Protein AF-A0A5N6FA90-F1 (afdb_monomer_lite)

Organism: NCBI:txid986946

Radius of gyration: 41.24 Å; chains: 1; bounding box: 54×40×121 Å

pLDDT: mean 77.23, std 16.72, range [43.09, 97.81]

Structure (mmCIF, N/CA/C/O backbone):
data_AF-A0A5N6FA90-F1
#
_entry.id   AF-A0A5N6FA90-F1
#
loop_
_atom_site.group_PDB
_atom_site.id
_atom_site.type_symbol
_atom_site.label_atom_id
_atom_site.label_alt_id
_atom_site.label_comp_id
_atom_site.label_asym_id
_atom_site.label_entity_id
_atom_site.label_seq_id
_atom_site.pdbx_PDB_ins_code
_atom_site.Cartn_x
_atom_site.Cartn_y
_atom_site.Cartn_z
_atom_site.occupancy
_atom_site.B_iso_or_equiv
_atom_site.auth_seq_id
_atom_site.auth_comp_id
_atom_site.auth_asym_id
_atom_site.auth_atom_id
_atom_site.pdbx_PDB_model_num
ATOM 1 N N . MET A 1 1 ? 35.395 -18.256 101.281 1.00 55.53 1 MET A N 1
ATOM 2 C CA . MET A 1 1 ? 34.881 -16.884 101.129 1.00 55.53 1 MET A CA 1
ATOM 3 C C . MET A 1 1 ? 33.437 -16.883 101.595 1.00 55.53 1 MET A C 1
ATOM 5 O O . MET A 1 1 ? 32.633 -17.623 101.034 1.00 55.53 1 MET A O 1
ATOM 9 N N . ASN A 1 2 ? 33.160 -16.186 102.694 1.00 65.75 2 ASN A N 1
ATOM 10 C CA . ASN A 1 2 ? 31.862 -16.186 103.374 1.00 65.75 2 ASN A CA 1
ATOM 11 C C . ASN A 1 2 ? 30.878 -15.247 102.645 1.00 65.75 2 ASN A C 1
ATOM 13 O O . ASN A 1 2 ? 31.300 -14.321 101.956 1.00 65.75 2 ASN A O 1
ATOM 17 N N . MET A 1 3 ? 29.568 -15.477 102.762 1.00 60.44 3 MET A N 1
ATOM 18 C CA . MET A 1 3 ? 28.534 -14.761 101.997 1.00 60.44 3 MET A CA 1
ATOM 19 C C . MET A 1 3 ? 28.565 -13.239 102.222 1.00 60.44 3 MET A C 1
ATOM 21 O O . MET A 1 3 ? 28.332 -12.479 101.285 1.00 60.44 3 MET A O 1
ATOM 25 N N . ASN A 1 4 ? 28.972 -12.802 103.416 1.00 69.38 4 ASN A N 1
ATOM 26 C CA . ASN A 1 4 ? 29.142 -11.383 103.739 1.00 69.38 4 ASN A CA 1
ATOM 27 C C . ASN A 1 4 ? 30.308 -10.733 102.975 1.00 69.38 4 ASN A C 1
ATOM 29 O O . ASN A 1 4 ? 30.187 -9.603 102.526 1.00 69.38 4 ASN A O 1
ATOM 33 N N . GLU A 1 5 ? 31.394 -11.465 102.705 1.00 71.50 5 GLU A N 1
ATOM 34 C CA . GLU A 1 5 ? 32.525 -10.940 101.919 1.00 71.50 5 GLU A CA 1
ATOM 35 C C . GLU A 1 5 ? 32.152 -10.748 100.440 1.00 71.50 5 GLU A C 1
ATOM 37 O O . GLU A 1 5 ? 32.709 -9.890 99.755 1.00 71.50 5 GLU A O 1
ATOM 42 N N . ARG A 1 6 ? 31.204 -11.551 99.933 1.00 67.81 6 ARG A N 1
ATOM 43 C CA . ARG A 1 6 ? 30.671 -11.414 98.570 1.00 67.81 6 ARG A CA 1
ATOM 44 C C . ARG A 1 6 ? 29.725 -10.221 98.450 1.00 67.81 6 ARG A C 1
ATOM 46 O O . ARG A 1 6 ? 29.764 -9.545 97.427 1.00 67.81 6 ARG A O 1
ATOM 53 N N . LEU A 1 7 ? 28.920 -9.955 99.478 1.00 73.00 7 LEU A N 1
ATOM 54 C CA . LEU A 1 7 ? 28.046 -8.780 99.527 1.00 73.00 7 LEU A CA 1
ATOM 55 C C . LEU A 1 7 ? 28.865 -7.484 99.603 1.00 73.00 7 LEU A C 1
ATOM 57 O O . LEU A 1 7 ? 28.651 -6.602 98.776 1.00 73.00 7 LEU A O 1
ATOM 61 N N . ASP A 1 8 ? 29.896 -7.433 100.450 1.00 78.50 8 ASP A N 1
ATOM 62 C CA . ASP A 1 8 ? 30.798 -6.274 100.538 1.00 78.50 8 ASP A CA 1
ATOM 63 C C . ASP A 1 8 ? 31.566 -6.010 99.233 1.00 78.50 8 ASP A C 1
ATOM 65 O O . ASP A 1 8 ? 31.894 -4.866 98.904 1.00 78.50 8 ASP A O 1
ATOM 69 N N . ALA A 1 9 ? 31.900 -7.067 98.484 1.00 74.88 9 ALA A N 1
ATOM 70 C CA . ALA A 1 9 ? 32.564 -6.939 97.190 1.00 74.88 9 ALA A CA 1
ATOM 71 C C . ALA A 1 9 ? 31.621 -6.377 96.115 1.00 74.88 9 ALA A C 1
ATOM 73 O O . ALA A 1 9 ? 32.051 -5.572 95.290 1.00 74.88 9 ALA A O 1
ATOM 74 N N . ILE A 1 10 ? 30.345 -6.772 96.139 1.00 74.25 10 ILE A N 1
ATOM 75 C CA . ILE A 1 10 ? 29.319 -6.279 95.212 1.00 74.25 10 ILE A CA 1
ATOM 76 C C . ILE A 1 10 ? 28.968 -4.820 95.524 1.00 74.25 10 ILE A C 1
ATOM 78 O O . ILE A 1 10 ? 28.881 -4.010 94.603 1.00 74.25 10 ILE A O 1
ATOM 82 N N . GLU A 1 11 ? 28.851 -4.456 96.801 1.00 77.69 11 GLU A N 1
ATOM 83 C CA . GLU A 1 11 ? 28.551 -3.083 97.217 1.00 77.69 11 GLU A CA 1
ATOM 84 C C . GLU A 1 11 ? 29.683 -2.113 96.843 1.00 77.69 11 GLU A C 1
ATOM 86 O O . GLU A 1 11 ? 29.433 -1.054 96.263 1.00 77.69 11 GLU A O 1
ATOM 91 N N . ARG A 1 12 ? 30.947 -2.522 97.025 1.00 76.19 12 ARG A N 1
ATOM 92 C CA . ARG A 1 12 ? 32.108 -1.756 96.536 1.00 76.19 12 ARG A CA 1
ATOM 93 C C . ARG A 1 12 ? 32.144 -1.630 95.013 1.00 76.19 12 ARG A C 1
ATOM 95 O O . ARG A 1 12 ? 32.612 -0.616 94.497 1.00 76.19 12 ARG A O 1
ATOM 102 N N . HIS A 1 13 ? 31.662 -2.634 94.280 1.00 72.31 13 HIS A N 1
ATOM 103 C CA . HIS A 1 13 ? 31.607 -2.576 92.819 1.00 72.31 13 HIS A CA 1
ATOM 104 C C . HIS A 1 13 ? 30.512 -1.625 92.319 1.00 72.31 13 HIS A C 1
ATOM 106 O O . HIS A 1 13 ? 30.742 -0.880 91.368 1.00 72.31 13 HIS A O 1
ATOM 112 N N . LEU A 1 14 ? 29.363 -1.589 92.998 1.00 69.25 14 LEU A N 1
ATOM 113 C CA . LEU A 1 14 ? 28.274 -0.650 92.719 1.00 69.25 14 LEU A CA 1
ATOM 114 C C . LEU A 1 14 ? 28.672 0.799 93.030 1.00 69.25 14 LEU A C 1
ATOM 116 O O . LEU A 1 14 ? 28.489 1.669 92.182 1.00 69.25 14 LEU A O 1
ATOM 120 N N . GLN A 1 15 ? 29.329 1.052 94.167 1.00 70.00 15 GLN A N 1
ATOM 121 C CA . GLN A 1 15 ? 29.836 2.390 94.508 1.00 70.00 15 GLN A CA 1
ATOM 122 C C . GLN A 1 15 ? 30.927 2.888 93.541 1.00 70.00 15 GLN A C 1
ATOM 124 O O . GLN A 1 15 ? 31.071 4.090 93.338 1.00 70.00 15 GLN A O 1
ATOM 129 N N . ALA A 1 16 ? 31.679 1.985 92.901 1.00 66.56 16 ALA A N 1
ATOM 130 C CA . ALA A 1 16 ? 32.662 2.341 91.873 1.00 66.56 16 ALA A CA 1
ATOM 131 C C . ALA A 1 16 ? 32.042 2.611 90.484 1.00 66.56 16 ALA A C 1
ATOM 133 O O . ALA A 1 16 ? 32.691 3.224 89.630 1.00 66.56 16 ALA A O 1
ATOM 134 N N . LEU A 1 17 ? 30.815 2.139 90.239 1.00 63.06 17 LEU A N 1
ATOM 135 C CA . LEU A 1 17 ? 30.079 2.342 88.987 1.00 63.06 17 LEU A CA 1
ATOM 136 C C . LEU A 1 17 ? 29.267 3.646 88.992 1.00 63.06 17 LEU A C 1
ATOM 138 O O . LEU A 1 17 ? 29.120 4.262 87.937 1.00 63.06 17 LEU A O 1
ATOM 142 N N . ASP A 1 18 ? 28.819 4.105 90.161 1.00 56.19 18 ASP A N 1
ATOM 143 C CA . ASP A 1 18 ? 27.952 5.285 90.295 1.00 56.19 18 ASP A CA 1
ATOM 144 C C . ASP A 1 18 ? 28.580 6.601 89.769 1.00 56.19 18 ASP A C 1
ATOM 146 O O . ASP A 1 18 ? 27.943 7.303 88.980 1.00 56.19 18 ASP A O 1
ATOM 150 N N . PRO A 1 19 ? 29.864 6.921 90.051 1.00 56.16 19 PRO A N 1
ATOM 151 C CA . PRO A 1 19 ? 30.509 8.115 89.495 1.00 56.16 19 PRO A CA 1
ATOM 152 C C . PRO A 1 19 ? 30.781 8.019 87.984 1.00 56.16 19 PRO A C 1
ATOM 154 O O . PRO A 1 19 ? 30.940 9.040 87.316 1.00 56.16 19 PRO A O 1
ATOM 157 N N . LYS A 1 20 ? 30.853 6.800 87.425 1.00 56.31 20 LYS A N 1
ATOM 158 C CA . LYS A 1 20 ? 31.109 6.569 85.990 1.00 56.31 20 LYS A CA 1
ATOM 159 C C . LYS A 1 20 ? 29.851 6.717 85.139 1.00 56.31 20 LYS A C 1
ATOM 161 O O . LYS A 1 20 ? 29.962 7.086 83.974 1.00 56.31 20 LYS A O 1
ATOM 166 N N . LEU A 1 21 ? 28.679 6.456 85.715 1.00 52.44 21 LEU A N 1
ATOM 167 C CA . LEU A 1 21 ? 27.394 6.630 85.040 1.00 52.44 21 LEU A CA 1
ATOM 168 C C . LEU A 1 21 ? 27.006 8.108 84.918 1.00 52.44 21 LEU A C 1
ATOM 170 O O . LEU A 1 21 ? 26.532 8.513 83.862 1.00 52.44 21 LEU A O 1
ATOM 174 N N . TRP A 1 22 ? 27.309 8.934 85.925 1.00 48.34 22 TRP A N 1
ATOM 175 C CA . TRP A 1 22 ? 27.046 10.380 85.868 1.00 48.34 22 TRP A CA 1
ATOM 176 C C . TRP A 1 22 ? 28.076 11.190 85.065 1.00 48.34 22 TRP A C 1
ATOM 178 O O . TRP A 1 22 ? 27.759 12.277 84.594 1.00 48.34 22 TRP A O 1
ATOM 188 N N . GLY A 1 23 ? 29.285 10.665 84.838 1.00 47.75 23 GLY A N 1
ATOM 189 C CA . GLY A 1 23 ? 30.276 11.292 83.950 1.00 47.75 23 GLY A CA 1
ATOM 190 C C . GLY A 1 23 ? 30.048 11.040 82.452 1.00 47.75 23 GLY A C 1
ATOM 191 O O . GLY A 1 23 ? 30.705 11.668 81.624 1.00 47.75 23 GLY A O 1
ATOM 192 N N . ALA A 1 24 ? 29.147 10.120 82.089 1.00 50.41 24 ALA A N 1
ATOM 193 C CA . ALA A 1 24 ? 28.930 9.690 80.704 1.00 50.41 24 ALA A CA 1
ATOM 194 C C . ALA A 1 24 ? 27.722 10.352 80.018 1.00 50.41 24 ALA A C 1
ATOM 196 O O . ALA A 1 24 ? 27.581 10.234 78.802 1.00 50.41 24 ALA A O 1
ATOM 197 N N . THR A 1 25 ? 26.862 11.053 80.759 1.00 50.25 25 THR A N 1
ATOM 198 C CA . THR A 1 25 ? 25.647 11.674 80.204 1.00 50.25 25 THR A CA 1
ATOM 199 C C . THR A 1 25 ? 25.794 13.136 79.789 1.00 50.25 25 THR A C 1
ATOM 201 O O . THR A 1 25 ? 24.907 13.634 79.109 1.00 50.25 25 THR A O 1
ATOM 204 N N . ASP A 1 26 ? 26.928 13.788 80.064 1.00 50.66 26 ASP A N 1
ATOM 205 C CA . ASP A 1 26 ? 27.176 15.179 79.655 1.00 50.66 26 ASP A CA 1
ATOM 206 C C . ASP A 1 26 ? 28.474 15.321 78.844 1.00 50.66 26 ASP A C 1
ATOM 208 O O . ASP A 1 26 ? 29.455 15.917 79.287 1.00 50.66 26 ASP A O 1
ATOM 212 N N . THR A 1 27 ? 28.499 14.797 77.612 1.00 50.31 27 THR A N 1
ATOM 213 C CA . THR A 1 27 ? 29.497 15.232 76.614 1.00 50.31 27 THR A CA 1
ATOM 214 C C . THR A 1 27 ? 28.823 16.102 75.543 1.00 50.31 27 THR A C 1
ATOM 216 O O . THR A 1 27 ? 28.164 15.571 74.652 1.00 50.31 27 THR A O 1
ATOM 219 N N . PRO A 1 28 ? 29.016 17.438 75.545 1.00 51.75 28 PRO A N 1
ATOM 220 C CA . PRO A 1 28 ? 28.440 18.360 74.552 1.00 51.75 28 PRO A CA 1
ATOM 221 C C . PRO A 1 28 ? 28.994 18.192 73.121 1.00 51.75 28 PRO A C 1
ATOM 223 O O . PRO A 1 28 ? 28.636 18.947 72.218 1.00 51.75 28 PRO A O 1
ATOM 226 N N . ALA A 1 29 ? 29.896 17.232 72.900 1.00 51.47 29 ALA A N 1
ATOM 227 C CA . ALA A 1 29 ? 30.679 17.087 71.674 1.00 51.47 29 ALA A CA 1
ATOM 228 C C . ALA A 1 29 ? 29.894 16.503 70.481 1.00 51.47 29 ALA A C 1
ATOM 230 O O . ALA A 1 29 ? 30.261 16.751 69.334 1.00 51.47 29 ALA A O 1
ATOM 231 N N . THR A 1 30 ? 28.797 15.777 70.713 1.00 56.28 30 THR A N 1
ATOM 232 C CA . THR A 1 30 ? 27.995 15.145 69.645 1.00 56.28 30 THR A CA 1
ATOM 233 C C . THR A 1 30 ? 26.990 16.099 68.994 1.00 56.28 30 THR A C 1
ATOM 235 O O . THR A 1 30 ? 26.704 15.969 67.806 1.00 56.28 30 THR A O 1
ATOM 238 N N . SER A 1 31 ? 26.501 17.115 69.713 1.00 58.72 31 SER A N 1
ATOM 239 C CA . SER A 1 31 ? 25.480 18.046 69.201 1.00 58.72 31 SER A CA 1
ATOM 240 C C . SER A 1 31 ? 25.993 18.931 68.053 1.00 58.72 31 SER A C 1
ATOM 242 O O . SER A 1 31 ? 25.285 19.157 67.073 1.00 58.72 31 SER A O 1
ATOM 244 N N . GLY A 1 32 ? 27.244 19.400 68.130 1.00 65.00 32 GLY A N 1
ATOM 245 C CA . GLY A 1 32 ? 27.843 20.238 67.082 1.00 65.00 32 GLY A CA 1
ATOM 246 C C . GLY A 1 32 ? 28.126 19.478 65.783 1.00 65.00 32 GLY A C 1
ATOM 247 O O . GLY A 1 32 ? 27.924 20.017 64.698 1.00 65.00 32 GLY A O 1
ATOM 248 N N . GLN A 1 33 ? 28.537 18.212 65.889 1.00 66.88 33 GLN A N 1
ATOM 249 C CA . GLN A 1 33 ? 28.801 17.356 64.729 1.00 66.88 33 GLN A CA 1
ATOM 250 C C . GLN A 1 33 ? 27.512 16.965 64.001 1.00 66.88 33 GLN A C 1
ATOM 252 O O . GLN A 1 33 ? 27.493 16.940 62.774 1.00 66.88 33 GLN A O 1
ATOM 257 N N . VAL A 1 34 ? 26.429 16.717 64.745 1.00 68.19 34 VAL A N 1
ATOM 258 C CA . VAL A 1 34 ? 25.106 16.453 64.162 1.00 68.19 34 VAL A CA 1
ATOM 259 C C . VAL A 1 34 ? 24.591 17.685 63.418 1.00 68.19 34 VAL A C 1
ATOM 261 O O . VAL A 1 34 ? 24.199 17.563 62.263 1.00 68.19 34 VAL A O 1
ATOM 264 N N . LYS A 1 35 ? 24.705 18.882 64.006 1.00 72.81 35 LYS A N 1
ATOM 265 C CA . LYS A 1 35 ? 24.296 20.134 63.345 1.00 72.81 35 LYS A CA 1
ATOM 266 C C . LYS A 1 35 ? 25.102 20.448 62.083 1.00 72.81 35 LYS A C 1
ATOM 268 O O . LYS A 1 35 ? 24.544 20.936 61.103 1.00 72.81 35 LYS A O 1
ATOM 273 N N . ASP A 1 36 ? 26.410 20.183 62.079 1.00 81.06 36 ASP A N 1
ATOM 274 C CA . ASP A 1 36 ? 27.217 20.367 60.866 1.00 81.06 36 ASP A CA 1
ATOM 275 C C . ASP A 1 36 ? 26.856 19.343 59.780 1.00 81.06 36 ASP A C 1
ATOM 277 O O . ASP A 1 36 ? 26.827 19.674 58.594 1.00 81.06 36 ASP A O 1
ATOM 281 N N . LEU A 1 37 ? 26.515 18.114 60.176 1.00 79.25 37 LEU A N 1
ATOM 282 C CA . LEU A 1 37 ? 26.060 17.087 59.247 1.00 79.25 37 LEU A CA 1
ATOM 283 C C . LEU A 1 37 ? 24.698 17.438 58.632 1.00 79.25 37 LEU A C 1
ATOM 285 O O . LEU A 1 37 ? 24.548 17.329 57.417 1.00 79.25 37 LEU A O 1
ATOM 289 N N . GLU A 1 38 ? 23.747 17.918 59.435 1.00 80.94 38 GLU A N 1
ATOM 290 C CA . GLU A 1 38 ? 22.438 18.403 58.972 1.00 80.94 38 GLU A CA 1
ATOM 291 C C . GLU A 1 38 ? 22.599 19.527 57.942 1.00 80.94 38 GLU A C 1
ATOM 293 O O . GLU A 1 38 ? 22.080 19.432 56.829 1.00 80.94 38 GLU A O 1
ATOM 298 N N . ARG A 1 39 ? 23.436 20.527 58.248 1.00 87.75 39 ARG A N 1
ATOM 299 C CA . ARG A 1 39 ? 23.746 21.631 57.327 1.00 87.75 39 ARG A CA 1
ATOM 300 C C . ARG A 1 39 ? 24.329 21.139 55.997 1.00 87.75 39 ARG A C 1
ATOM 302 O O . ARG A 1 39 ? 23.989 21.656 54.935 1.00 87.75 39 ARG A O 1
ATOM 309 N N . ARG A 1 40 ? 25.215 20.139 56.033 1.00 88.56 40 ARG A N 1
ATOM 310 C CA . ARG A 1 40 ? 25.825 19.563 54.820 1.00 88.56 40 ARG A CA 1
ATOM 311 C C . ARG A 1 40 ? 24.828 18.762 53.986 1.00 88.56 40 ARG A C 1
ATOM 313 O O . ARG A 1 40 ? 24.941 18.762 52.761 1.00 88.56 40 ARG A O 1
ATOM 320 N N . VAL A 1 41 ? 23.873 18.085 54.620 1.00 85.88 41 VAL A N 1
ATOM 321 C CA . VAL A 1 41 ? 22.792 17.370 53.924 1.00 85.88 41 VAL A CA 1
ATOM 322 C C . VAL A 1 41 ? 21.858 18.358 53.228 1.00 85.88 41 VAL A C 1
ATOM 324 O O . VAL A 1 41 ? 21.530 18.151 52.059 1.00 85.88 41 VAL A O 1
ATOM 327 N N . GLU A 1 42 ? 21.494 19.459 53.885 1.00 88.19 42 GLU A N 1
ATOM 328 C CA . GLU A 1 42 ? 20.691 20.523 53.268 1.00 88.19 42 GLU A CA 1
ATOM 329 C C . GLU A 1 42 ? 21.405 21.144 52.059 1.00 88.19 42 GLU A C 1
ATOM 331 O O . GLU A 1 42 ? 20.816 21.273 50.984 1.00 88.19 42 GLU A O 1
ATOM 336 N N . GLU A 1 43 ? 22.701 21.444 52.184 1.00 90.25 43 GLU A N 1
ATOM 337 C CA . GLU A 1 43 ? 23.494 21.996 51.081 1.00 90.25 43 GLU A CA 1
ATOM 338 C C . GLU A 1 43 ? 23.592 21.027 49.891 1.00 90.25 43 GLU A C 1
ATOM 340 O O . GLU A 1 43 ? 23.448 21.432 48.734 1.00 90.25 43 GLU A O 1
ATOM 345 N N . LEU A 1 44 ? 23.817 19.736 50.154 1.00 86.00 44 LEU A N 1
ATOM 346 C CA . LEU A 1 44 ? 23.851 18.711 49.108 1.00 86.00 44 LEU A CA 1
ATOM 347 C C . LEU A 1 44 ? 22.491 18.542 48.430 1.00 86.00 44 LEU A C 1
ATOM 349 O O . LEU A 1 44 ? 22.445 18.358 47.214 1.00 86.00 44 LEU A O 1
ATOM 353 N N . THR A 1 45 ? 21.401 18.657 49.187 1.00 82.62 45 THR A N 1
ATOM 354 C CA . THR A 1 45 ? 20.036 18.569 48.656 1.00 82.62 45 THR A CA 1
ATOM 355 C C . THR A 1 45 ? 19.740 19.746 47.727 1.00 82.62 45 THR A C 1
ATOM 357 O O . THR A 1 45 ? 19.332 19.531 46.588 1.00 82.62 45 THR A O 1
ATOM 360 N N . ALA A 1 46 ? 20.071 20.975 48.132 1.00 82.81 46 ALA A N 1
ATOM 361 C CA . ALA A 1 46 ? 19.900 22.163 47.291 1.00 82.81 46 ALA A CA 1
ATOM 362 C C . ALA A 1 46 ? 20.760 22.114 46.010 1.00 82.81 46 ALA A C 1
ATOM 364 O O . ALA A 1 46 ? 20.327 22.515 44.923 1.00 82.81 46 ALA A O 1
ATOM 365 N N . ARG A 1 47 ? 21.987 21.581 46.105 1.00 85.19 47 ARG A N 1
ATOM 366 C CA . ARG A 1 47 ? 22.847 21.357 44.931 1.00 85.19 47 ARG A CA 1
ATOM 367 C C . ARG A 1 47 ? 22.262 20.300 43.998 1.00 85.19 47 ARG A C 1
ATOM 369 O O . ARG A 1 47 ? 22.296 20.499 42.785 1.00 85.19 47 ARG A O 1
ATOM 376 N N . LEU A 1 48 ? 21.712 19.213 44.541 1.00 79.38 48 LEU A N 1
ATOM 377 C CA . LEU A 1 48 ? 21.062 18.175 43.747 1.00 79.38 48 LEU A CA 1
ATOM 378 C C . LEU A 1 48 ? 19.836 18.735 43.026 1.00 79.38 48 LEU A C 1
ATOM 380 O O . LEU A 1 48 ? 19.735 18.541 41.821 1.00 79.38 48 LEU A O 1
ATOM 384 N N . GLU A 1 49 ? 18.987 19.503 43.715 1.00 76.50 49 GLU A N 1
ATOM 385 C CA . GLU A 1 49 ? 17.825 20.177 43.125 1.00 76.50 49 GLU A CA 1
ATOM 386 C C . GLU A 1 49 ? 18.225 21.090 41.962 1.00 76.50 49 GLU A C 1
ATOM 388 O O . GLU A 1 49 ? 17.628 21.025 40.885 1.00 76.50 49 GLU A O 1
ATOM 393 N N . THR A 1 50 ? 19.295 21.871 42.136 1.00 76.50 50 THR A N 1
ATOM 394 C CA . THR A 1 50 ? 19.851 22.739 41.086 1.00 76.50 50 THR A CA 1
ATOM 395 C C . THR A 1 50 ? 20.342 21.919 39.886 1.00 76.50 50 THR A C 1
ATOM 397 O O . THR A 1 50 ? 20.037 22.258 38.742 1.00 76.50 50 THR A O 1
ATOM 400 N N . VAL A 1 51 ? 21.052 20.809 40.119 1.00 74.12 51 VAL A N 1
ATOM 401 C CA . VAL A 1 51 ? 21.516 19.908 39.051 1.00 74.12 51 VAL A CA 1
ATOM 402 C C . VAL A 1 51 ? 20.333 19.245 38.344 1.00 74.12 51 VAL A C 1
ATOM 404 O O . VAL A 1 51 ? 20.314 19.201 37.115 1.00 74.12 51 VAL A O 1
ATOM 407 N N . THR A 1 52 ? 19.305 18.795 39.065 1.00 67.62 52 THR A N 1
ATOM 408 C CA . THR A 1 52 ? 18.079 18.252 38.459 1.00 67.62 52 THR A CA 1
ATOM 409 C C . THR A 1 52 ? 17.271 19.308 37.718 1.00 67.62 52 THR A C 1
ATOM 411 O O . THR A 1 52 ? 16.680 18.990 36.698 1.00 67.62 52 THR A O 1
ATOM 414 N N . ALA A 1 53 ? 17.281 20.575 38.134 1.00 65.44 53 ALA A N 1
ATOM 415 C CA . ALA A 1 53 ? 16.644 21.654 37.379 1.00 65.44 53 ALA A CA 1
ATOM 416 C C . ALA A 1 53 ? 17.417 21.993 36.088 1.00 65.44 53 ALA A C 1
ATOM 418 O O . ALA A 1 53 ? 16.810 22.343 35.075 1.00 65.44 53 ALA A O 1
ATOM 419 N N . GLN A 1 54 ? 18.748 21.849 36.100 1.00 61.97 54 GLN A N 1
ATOM 420 C CA . GLN A 1 54 ? 19.607 22.024 34.922 1.00 61.97 54 GLN A CA 1
ATOM 421 C C . GLN A 1 54 ? 19.542 20.835 33.952 1.00 61.97 54 GLN A C 1
ATOM 423 O O . GLN A 1 54 ? 19.627 21.030 32.742 1.00 61.97 54 GLN A O 1
ATOM 428 N N . THR A 1 55 ? 19.360 19.615 34.463 1.00 55.00 55 THR A N 1
ATOM 429 C CA . THR A 1 55 ? 19.292 18.373 33.666 1.00 55.00 55 THR A CA 1
ATOM 430 C C . THR A 1 55 ? 17.863 17.925 33.342 1.00 55.00 55 THR A C 1
ATOM 432 O O . THR A 1 55 ? 17.662 17.107 32.451 1.00 55.00 55 THR A O 1
ATOM 435 N N . GLY A 1 56 ? 16.864 18.484 34.028 1.00 50.38 56 GLY A N 1
ATOM 436 C CA . GLY A 1 56 ? 15.450 18.116 33.953 1.00 50.38 56 GLY A CA 1
ATOM 437 C C . GLY A 1 56 ? 14.590 19.014 33.069 1.00 50.38 56 GLY A C 1
ATOM 438 O O . GLY A 1 56 ? 13.371 18.876 33.093 1.00 50.38 56 GLY A O 1
ATOM 439 N N . ARG A 1 57 ? 15.174 19.913 32.264 1.00 46.41 57 ARG A N 1
ATOM 440 C CA . ARG A 1 57 ? 14.473 20.382 31.061 1.00 46.41 57 ARG A CA 1
ATOM 441 C C . ARG A 1 57 ? 14.612 19.279 30.014 1.00 46.41 57 ARG A C 1
ATOM 443 O O . ARG A 1 57 ? 15.713 19.125 29.483 1.00 46.41 57 ARG A O 1
ATOM 450 N N . PRO A 1 58 ? 13.542 18.535 29.672 1.00 45.09 58 PRO A N 1
ATOM 451 C CA . PRO A 1 58 ? 13.576 17.770 28.448 1.00 45.09 58 PRO A CA 1
ATOM 452 C C . PRO A 1 58 ? 13.678 18.816 27.344 1.00 45.09 58 PRO A C 1
ATOM 454 O O . PRO A 1 58 ? 12.747 19.588 27.111 1.00 45.09 58 PRO A O 1
ATOM 457 N N . SER A 1 59 ? 14.849 18.897 26.716 1.00 47.88 59 SER A N 1
ATOM 458 C CA . SER A 1 59 ? 14.941 19.392 25.351 1.00 47.88 59 SER A CA 1
ATOM 459 C C . SER A 1 59 ? 13.815 18.699 24.600 1.00 47.88 59 SER A C 1
ATOM 461 O O . SER A 1 59 ? 13.834 17.472 24.500 1.00 47.88 59 SER A O 1
ATOM 463 N N . GLY A 1 60 ? 12.806 19.467 24.176 1.00 46.78 60 GLY A N 1
ATOM 464 C CA . GLY A 1 60 ? 11.728 18.953 23.343 1.00 46.78 60 GLY A CA 1
ATOM 465 C C . GLY A 1 60 ? 12.335 18.104 22.239 1.00 46.78 60 GLY A C 1
ATOM 466 O O . GLY A 1 60 ? 13.390 18.483 21.728 1.00 46.78 60 GLY A O 1
ATOM 467 N N . ASP A 1 61 ? 11.719 16.944 22.002 1.00 49.53 61 ASP A N 1
ATOM 468 C CA . ASP A 1 61 ? 12.059 15.956 20.984 1.00 49.53 61 ASP A CA 1
ATOM 469 C C . ASP A 1 61 ? 13.231 16.400 20.109 1.00 49.53 61 ASP A C 1
ATOM 471 O O . ASP A 1 61 ? 13.060 17.116 19.117 1.00 49.53 61 ASP A O 1
ATOM 475 N N . MET A 1 62 ? 14.442 15.951 20.457 1.00 44.91 62 MET A N 1
ATOM 476 C CA . MET A 1 62 ? 15.415 15.703 19.407 1.00 44.91 62 MET A CA 1
ATOM 477 C C . MET A 1 62 ? 14.775 14.622 18.537 1.00 44.91 62 MET A C 1
ATOM 479 O O . MET A 1 62 ? 14.967 13.427 18.745 1.00 44.91 62 MET A O 1
ATOM 483 N N . LEU A 1 63 ? 13.976 15.062 17.561 1.00 49.59 63 LEU A N 1
ATOM 484 C CA . LEU A 1 63 ? 13.929 14.445 16.253 1.00 49.59 63 LEU A CA 1
ATOM 485 C C . LEU A 1 63 ? 15.390 14.238 15.899 1.00 49.59 63 LEU A C 1
ATOM 487 O O . LEU A 1 63 ? 16.063 15.185 15.498 1.00 49.59 63 LEU A O 1
ATOM 491 N N . TYR A 1 64 ? 15.902 13.034 16.156 1.00 51.53 64 TYR A N 1
ATOM 492 C CA . TYR A 1 64 ? 17.180 12.625 15.620 1.00 51.53 64 TYR A CA 1
ATOM 493 C C . TYR A 1 64 ? 17.059 12.909 14.125 1.00 51.53 64 TYR A C 1
ATOM 495 O O . TYR A 1 64 ? 16.203 12.296 13.474 1.00 51.53 64 TYR A O 1
ATOM 503 N N . PRO A 1 65 ? 17.813 13.884 13.582 1.00 57.59 65 PRO A N 1
ATOM 504 C CA . PRO A 1 65 ? 17.864 14.058 12.146 1.00 57.59 65 PRO A CA 1
ATOM 505 C C . PRO A 1 65 ? 18.215 12.684 11.601 1.00 57.59 65 PRO A C 1
ATOM 507 O O . PRO A 1 65 ? 19.112 12.034 12.147 1.00 57.59 65 PRO A O 1
ATOM 510 N N . MET A 1 66 ? 17.455 12.202 10.615 1.00 61.16 66 MET A N 1
ATOM 511 C CA . MET A 1 66 ? 17.777 10.938 9.963 1.00 61.16 66 MET A CA 1
ATOM 512 C C . MET A 1 66 ? 19.269 10.961 9.658 1.00 61.16 66 MET A C 1
ATOM 514 O O . MET A 1 66 ? 19.742 11.867 8.972 1.00 61.16 66 MET A O 1
ATOM 518 N N . ASP A 1 67 ? 20.015 10.028 10.243 1.00 64.94 67 ASP A N 1
ATOM 519 C CA . ASP A 1 67 ? 21.446 9.943 10.021 1.00 64.94 67 ASP A CA 1
ATOM 520 C C . ASP A 1 67 ? 21.653 9.622 8.538 1.00 64.94 67 ASP A C 1
ATOM 522 O O . ASP A 1 67 ? 21.526 8.477 8.103 1.00 64.94 67 ASP A O 1
ATOM 526 N N . HIS A 1 68 ? 21.911 10.654 7.735 1.00 55.69 68 HIS A N 1
ATOM 527 C CA . HIS A 1 68 ? 22.080 10.526 6.293 1.00 55.69 68 HIS A CA 1
ATOM 528 C C . HIS A 1 68 ? 23.316 9.688 5.940 1.00 55.69 68 HIS A C 1
ATOM 530 O O . HIS A 1 68 ? 23.392 9.179 4.826 1.00 55.69 68 HIS A O 1
ATOM 536 N N . SER A 1 69 ? 24.240 9.470 6.890 1.00 58.38 69 SER A N 1
ATOM 537 C CA . SER A 1 69 ? 25.358 8.531 6.729 1.00 58.38 69 SER A CA 1
ATOM 538 C C . SER A 1 69 ? 24.934 7.058 6.835 1.00 58.38 69 SER A C 1
ATOM 540 O O . SER A 1 69 ? 25.689 6.168 6.448 1.00 58.38 69 SER A O 1
ATOM 542 N N . ARG A 1 70 ? 23.703 6.793 7.298 1.00 55.56 70 ARG A N 1
ATOM 543 C CA . ARG A 1 70 ? 23.071 5.465 7.371 1.00 55.56 70 ARG A CA 1
ATOM 544 C C . ARG A 1 70 ? 21.984 5.238 6.322 1.00 55.56 70 ARG A C 1
ATOM 546 O O . ARG A 1 70 ? 21.405 4.153 6.281 1.00 55.56 70 ARG A O 1
ATOM 553 N N . VAL A 1 71 ? 21.711 6.212 5.453 1.00 56.97 71 VAL A N 1
ATOM 554 C CA . VAL A 1 71 ? 20.836 6.000 4.293 1.00 56.97 71 VAL A CA 1
ATOM 555 C C . VAL A 1 71 ? 21.667 5.349 3.192 1.00 56.97 71 VAL A C 1
ATOM 557 O O . VAL A 1 71 ? 22.218 6.009 2.315 1.00 56.97 71 VAL A O 1
ATOM 560 N N . GLY A 1 72 ? 21.782 4.024 3.258 1.00 56.59 72 GLY A N 1
ATOM 561 C CA . GLY A 1 72 ? 22.303 3.237 2.149 1.00 56.59 72 GLY A CA 1
ATOM 562 C C . GLY A 1 72 ? 21.310 3.289 0.996 1.00 56.59 72 GLY A C 1
ATOM 563 O O . GLY A 1 72 ? 20.311 2.575 1.015 1.00 56.59 72 GLY A O 1
ATOM 564 N N . VAL A 1 73 ? 21.558 4.142 0.001 1.00 61.97 73 VAL A N 1
ATOM 565 C CA . VAL A 1 73 ? 20.802 4.086 -1.253 1.00 61.97 73 VAL A CA 1
ATOM 566 C C . VAL A 1 73 ? 21.260 2.836 -1.994 1.00 61.97 73 VAL A C 1
ATOM 568 O O . VAL A 1 73 ? 22.351 2.803 -2.560 1.00 61.97 73 VAL A O 1
ATOM 571 N N . SER A 1 74 ? 20.452 1.784 -1.919 1.00 63.81 74 SER A N 1
ATOM 572 C CA . SER A 1 74 ? 20.772 0.481 -2.503 1.00 63.81 74 SER A CA 1
ATOM 573 C C . SER A 1 74 ? 20.484 0.408 -3.999 1.00 63.81 74 SER A C 1
ATOM 575 O O . SER A 1 74 ? 21.022 -0.466 -4.672 1.00 63.81 74 SER A O 1
ATOM 577 N N . GLU A 1 75 ? 19.638 1.297 -4.522 1.00 64.19 75 GLU A N 1
ATOM 578 C CA . GLU A 1 75 ? 19.150 1.215 -5.893 1.00 64.19 75 GLU A CA 1
ATOM 579 C C . GLU A 1 75 ? 18.903 2.603 -6.489 1.00 64.19 75 GLU A C 1
ATOM 581 O O . GLU A 1 75 ? 18.279 3.469 -5.874 1.00 64.19 75 GLU A O 1
ATOM 586 N N . TYR A 1 76 ? 19.402 2.790 -7.709 1.00 74.25 76 TYR A N 1
ATOM 587 C CA . TYR A 1 76 ? 19.111 3.921 -8.580 1.00 74.25 76 TYR A CA 1
ATOM 588 C C . TYR A 1 76 ? 18.593 3.358 -9.899 1.00 74.25 76 TYR A C 1
ATOM 590 O O . TYR A 1 76 ? 19.142 2.382 -10.406 1.00 74.25 76 TYR A O 1
ATOM 598 N N . GLY A 1 77 ? 17.596 4.006 -10.490 1.00 77.94 77 GLY A N 1
ATOM 599 C CA . GLY A 1 77 ? 17.097 3.626 -11.805 1.00 77.94 77 GLY A CA 1
ATOM 600 C C . GLY A 1 77 ? 16.250 4.721 -12.427 1.00 77.94 77 GLY A C 1
ATOM 601 O O . GLY A 1 77 ? 16.001 5.769 -11.820 1.00 77.94 77 GLY A O 1
ATOM 602 N N . ARG A 1 78 ? 15.839 4.502 -13.674 1.00 86.31 78 ARG A N 1
ATOM 603 C CA . ARG A 1 78 ? 14.921 5.413 -14.366 1.00 86.31 78 ARG A CA 1
ATOM 604 C C . ARG A 1 78 ? 13.486 5.005 -14.071 1.00 86.31 78 ARG A C 1
ATOM 606 O O . ARG A 1 78 ? 13.208 3.843 -13.804 1.00 86.31 78 ARG A O 1
ATOM 613 N N . VAL A 1 79 ? 12.566 5.960 -14.149 1.00 89.19 79 VAL A N 1
ATOM 614 C CA . VAL A 1 79 ? 11.138 5.638 -14.105 1.00 89.19 79 VAL A CA 1
ATOM 615 C C . VAL A 1 79 ? 10.768 4.919 -15.401 1.00 89.19 79 VAL A C 1
ATOM 617 O O . VAL A 1 79 ? 10.960 5.465 -16.489 1.00 89.19 79 VAL A O 1
ATOM 620 N N . GLY A 1 80 ? 10.279 3.690 -15.264 1.00 89.25 80 GLY A N 1
ATOM 621 C CA . GLY A 1 80 ? 9.670 2.901 -16.327 1.00 89.25 80 GLY A CA 1
ATOM 622 C C . GLY A 1 80 ? 8.180 3.213 -16.440 1.00 89.25 80 GLY A C 1
ATOM 623 O O . GLY A 1 80 ? 7.780 4.368 -16.610 1.00 89.25 80 GLY A O 1
ATOM 624 N N . ARG A 1 81 ? 7.336 2.181 -16.348 1.00 94.50 81 ARG A N 1
ATOM 625 C CA . ARG A 1 81 ? 5.880 2.369 -16.344 1.00 94.50 81 ARG A CA 1
ATOM 626 C C . ARG A 1 81 ? 5.382 2.949 -15.024 1.00 94.50 81 ARG A C 1
ATOM 628 O O . ARG A 1 81 ? 5.961 2.745 -13.957 1.00 94.50 81 ARG A O 1
ATOM 635 N N . VAL A 1 82 ? 4.245 3.634 -15.113 1.00 96.12 82 VAL A N 1
ATOM 636 C CA . VAL A 1 82 ? 3.523 4.175 -13.964 1.00 96.12 82 VAL A CA 1
ATOM 637 C C . VAL A 1 82 ? 2.051 3.816 -14.092 1.00 96.12 82 VAL A C 1
ATOM 639 O O . VAL A 1 82 ? 1.443 4.045 -15.137 1.00 96.12 82 VAL A O 1
ATOM 642 N N . GLU A 1 83 ? 1.466 3.304 -13.014 1.00 97.81 83 GLU A N 1
ATOM 643 C CA . GLU A 1 83 ? 0.019 3.164 -12.878 1.00 97.81 83 GLU A CA 1
ATOM 644 C C . GLU A 1 83 ? -0.425 3.831 -11.577 1.00 97.81 83 GLU A C 1
ATOM 646 O O . GLU A 1 83 ? 0.279 3.794 -10.571 1.00 97.81 83 GLU A O 1
ATOM 651 N N . ALA A 1 84 ? -1.582 4.479 -11.583 1.00 97.25 84 ALA A N 1
ATOM 652 C CA . ALA A 1 84 ? -2.121 5.131 -10.402 1.00 97.25 84 ALA A CA 1
ATOM 653 C C . ALA A 1 84 ? -3.631 4.955 -10.352 1.00 97.25 84 ALA A C 1
ATOM 655 O O . ALA A 1 84 ? -4.303 4.816 -11.378 1.00 97.25 84 ALA A O 1
ATOM 656 N N . GLY A 1 85 ? -4.179 5.020 -9.147 1.00 96.50 85 GLY A N 1
ATOM 657 C CA . GLY A 1 85 ? -5.605 4.855 -8.969 1.00 96.50 85 GLY A CA 1
ATOM 658 C C . GLY A 1 85 ? -6.107 5.325 -7.622 1.00 96.50 85 GLY A C 1
ATOM 659 O O . GLY A 1 85 ? -5.375 5.823 -6.767 1.00 96.50 85 GLY A O 1
ATOM 660 N N . ARG A 1 86 ? -7.414 5.158 -7.454 1.00 95.75 86 ARG A N 1
ATOM 661 C CA . ARG A 1 86 ? -8.134 5.397 -6.210 1.00 95.75 86 ARG A CA 1
ATOM 662 C C . ARG A 1 86 ? -8.887 4.129 -5.854 1.00 95.75 86 ARG A C 1
ATOM 664 O O . ARG A 1 86 ? -9.531 3.538 -6.716 1.00 95.75 86 ARG A O 1
ATOM 671 N N . ALA A 1 87 ? -8.806 3.722 -4.599 1.00 94.19 87 ALA A N 1
ATOM 672 C CA . ALA A 1 87 ? -9.447 2.516 -4.104 1.00 94.19 87 ALA A CA 1
ATOM 673 C C . ALA A 1 87 ? -10.119 2.776 -2.755 1.00 94.19 87 ALA A C 1
ATOM 675 O O . ALA A 1 87 ? -9.779 3.716 -2.037 1.00 94.19 87 ALA A O 1
ATOM 676 N N . ALA A 1 88 ? -11.097 1.934 -2.435 1.00 91.81 88 ALA A N 1
ATOM 677 C CA . ALA A 1 88 ? -11.817 1.945 -1.175 1.00 91.81 88 ALA A CA 1
ATOM 678 C C . ALA A 1 88 ? -11.856 0.519 -0.622 1.00 91.81 88 ALA A C 1
ATOM 680 O O . ALA A 1 88 ? -12.256 -0.405 -1.328 1.00 91.81 88 ALA A O 1
ATOM 681 N N . VAL A 1 89 ? -11.430 0.338 0.626 1.00 90.00 89 VAL A N 1
ATOM 682 C CA . VAL A 1 89 ? -11.358 -0.974 1.278 1.00 90.00 89 VAL A CA 1
ATOM 683 C C . VAL A 1 89 ? -12.136 -0.940 2.579 1.00 90.00 89 VAL A C 1
ATOM 685 O O . VAL A 1 89 ? -11.813 -0.184 3.492 1.00 90.00 89 VAL A O 1
ATOM 688 N N . THR A 1 90 ? -13.167 -1.774 2.664 1.00 89.00 90 THR A N 1
ATOM 689 C CA . THR A 1 90 ? -13.998 -1.926 3.860 1.00 89.00 90 THR A CA 1
ATOM 690 C C . THR A 1 90 ? -13.493 -3.070 4.719 1.00 89.00 90 THR A C 1
ATOM 692 O O . THR A 1 90 ? -13.355 -4.197 4.240 1.00 89.00 90 THR A O 1
ATOM 695 N N . ARG A 1 91 ? -13.262 -2.812 6.010 1.00 87.69 91 ARG A N 1
ATOM 696 C CA . ARG A 1 91 ? -12.850 -3.860 6.941 1.00 87.69 91 ARG A CA 1
ATOM 697 C C . ARG A 1 91 ? -13.996 -4.839 7.181 1.00 87.69 91 ARG A C 1
ATOM 699 O O . ARG A 1 91 ? -15.034 -4.478 7.736 1.00 87.69 91 ARG A O 1
ATOM 706 N N . ARG A 1 92 ? -13.783 -6.104 6.821 1.00 85.88 92 ARG A N 1
ATOM 707 C CA . ARG A 1 92 ? -14.729 -7.200 7.072 1.00 85.88 92 ARG A CA 1
ATOM 708 C C . ARG A 1 92 ? -14.451 -7.882 8.414 1.00 85.88 92 ARG A C 1
ATOM 710 O O . ARG A 1 92 ? -13.325 -7.877 8.916 1.00 85.88 92 ARG A O 1
ATOM 717 N N . LYS A 1 93 ? -15.488 -8.485 9.003 1.00 84.62 93 LYS A N 1
ATOM 718 C CA . LYS A 1 93 ? -15.355 -9.333 10.198 1.00 84.62 93 LYS A CA 1
ATOM 719 C C . LYS A 1 93 ? -14.473 -10.539 9.849 1.00 84.62 93 LYS A C 1
ATOM 721 O O . LYS A 1 93 ? -14.713 -11.178 8.833 1.00 84.62 93 LYS A O 1
ATOM 726 N N . GLY A 1 94 ? -13.463 -10.821 10.671 1.00 79.50 94 GLY A N 1
ATOM 727 C CA . GLY A 1 94 ? -12.444 -11.846 10.392 1.00 79.50 94 GLY A CA 1
ATOM 728 C C . GLY A 1 94 ? -11.183 -11.321 9.694 1.00 79.50 94 GLY A C 1
ATOM 729 O O . GLY A 1 94 ? -10.186 -12.031 9.656 1.00 79.50 94 GLY A O 1
ATOM 730 N N . GLY A 1 95 ? -11.180 -10.067 9.223 1.00 75.44 95 GLY A N 1
ATOM 731 C CA . GLY A 1 95 ? -10.047 -9.508 8.482 1.00 75.44 95 GLY A CA 1
ATOM 732 C C . GLY A 1 95 ? -9.862 -10.167 7.112 1.00 75.44 95 GLY A C 1
ATOM 733 O O . GLY A 1 95 ? -10.773 -10.809 6.593 1.00 75.44 95 GLY A O 1
ATOM 734 N N . GLY A 1 96 ? -8.692 -9.961 6.512 1.00 74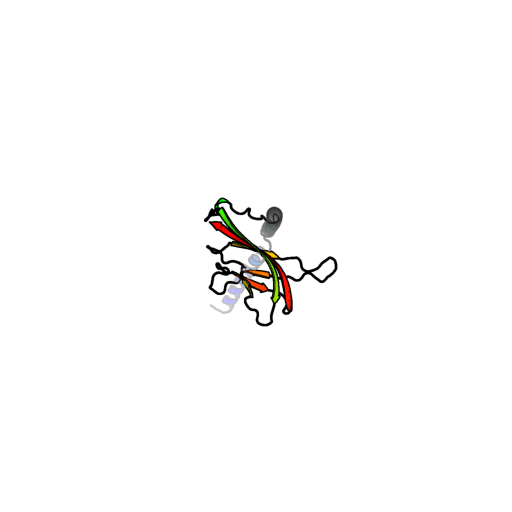.81 96 GLY A N 1
ATOM 735 C CA . GLY A 1 96 ? -8.322 -10.551 5.227 1.00 74.81 96 GLY A CA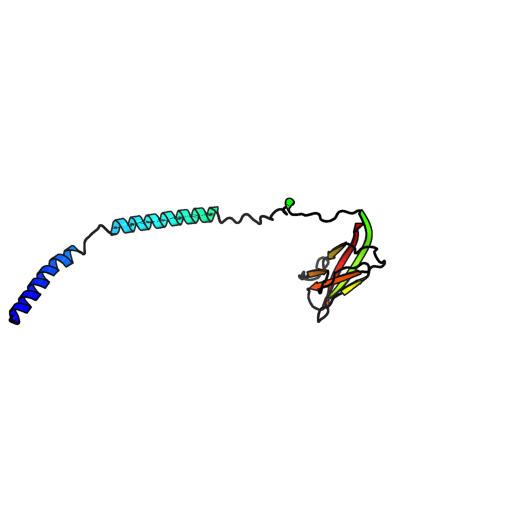 1
ATOM 736 C C . GLY A 1 96 ? -7.580 -9.572 4.328 1.00 74.81 96 GLY A C 1
ATOM 737 O O . GLY A 1 96 ? -7.744 -8.355 4.443 1.00 74.81 96 GLY A O 1
ATOM 738 N N . LEU A 1 97 ? -6.763 -10.118 3.431 1.00 83.38 97 LEU A N 1
ATOM 739 C CA . LEU A 1 97 ? -6.090 -9.331 2.406 1.00 83.38 97 LEU A CA 1
ATOM 740 C C . LEU A 1 97 ? -7.113 -8.801 1.397 1.00 83.38 97 LEU A C 1
ATOM 742 O O . LEU A 1 97 ? -8.064 -9.493 1.030 1.00 83.38 97 LEU A O 1
ATOM 746 N N . THR A 1 98 ? -6.903 -7.579 0.920 1.00 91.62 98 THR A N 1
ATOM 747 C CA . THR A 1 98 ? -7.578 -7.074 -0.278 1.00 91.62 98 THR A CA 1
ATOM 748 C C . THR A 1 98 ? -6.537 -6.873 -1.364 1.00 91.62 98 THR A C 1
ATOM 750 O O . THR A 1 98 ? -5.574 -6.143 -1.159 1.00 91.62 98 THR A O 1
ATOM 753 N N . ARG A 1 99 ? -6.709 -7.521 -2.517 1.00 94.69 99 ARG A N 1
ATOM 754 C CA . ARG A 1 99 ? -5.797 -7.359 -3.650 1.00 94.69 99 ARG A CA 1
ATOM 755 C C . ARG A 1 99 ? -6.305 -6.273 -4.591 1.00 94.69 99 ARG A C 1
ATOM 757 O O . ARG A 1 99 ? -7.462 -6.306 -5.005 1.00 94.69 99 ARG A O 1
ATOM 764 N N . ILE A 1 100 ? -5.429 -5.339 -4.938 1.00 96.38 100 ILE A N 1
ATOM 765 C CA . ILE A 1 100 ? -5.625 -4.364 -6.009 1.00 96.38 100 ILE A CA 1
ATOM 766 C C . ILE A 1 100 ? -4.830 -4.861 -7.212 1.00 96.38 100 ILE A C 1
ATOM 768 O O . ILE A 1 100 ? -3.612 -5.001 -7.129 1.00 96.38 100 ILE A O 1
ATOM 772 N N . ALA A 1 101 ? -5.527 -5.166 -8.303 1.00 97.44 101 ALA A N 1
ATOM 773 C CA . ALA A 1 101 ? -4.901 -5.573 -9.554 1.00 97.44 101 ALA A CA 1
ATOM 774 C C . ALA A 1 101 ? -4.555 -4.343 -10.397 1.00 97.44 101 ALA A C 1
ATOM 776 O O . ALA A 1 101 ? -5.354 -3.405 -10.480 1.00 97.44 101 ALA A O 1
ATOM 777 N N . PHE A 1 102 ? -3.393 -4.375 -11.038 1.00 97.44 102 PHE A N 1
ATOM 778 C CA . PHE A 1 102 ? -3.045 -3.411 -12.072 1.00 97.44 102 PHE A CA 1
ATOM 779 C C . PHE A 1 102 ? -3.828 -3.705 -13.346 1.00 97.44 102 PHE A C 1
ATOM 781 O O . PHE A 1 102 ? -4.166 -4.854 -13.645 1.00 97.44 102 PHE A O 1
ATOM 788 N N . LYS A 1 103 ? -4.120 -2.663 -14.122 1.00 96.00 103 LYS A N 1
ATOM 789 C CA . LYS A 1 103 ? -4.728 -2.821 -15.446 1.00 96.00 103 LYS A CA 1
ATOM 790 C C . LYS A 1 103 ? -3.760 -3.453 -16.430 1.00 96.00 103 LYS A C 1
ATOM 792 O O . LYS A 1 103 ? -4.197 -4.165 -17.332 1.00 96.00 103 LYS A O 1
ATOM 797 N N . GLN A 1 104 ? -2.473 -3.162 -16.286 1.00 91.69 104 GLN A N 1
ATOM 798 C CA . GLN A 1 104 ? -1.424 -3.772 -17.085 1.00 91.69 104 GLN A CA 1
ATOM 799 C C . GLN A 1 104 ? -0.383 -4.413 -16.184 1.00 91.69 104 GLN A C 1
ATOM 801 O O . GLN A 1 104 ? -0.017 -3.880 -15.140 1.00 91.69 104 GLN A O 1
ATOM 806 N N . ARG A 1 105 ? 0.119 -5.561 -16.629 1.00 95.75 105 ARG A N 1
ATOM 807 C CA . ARG A 1 105 ? 1.247 -6.210 -15.982 1.00 95.75 105 ARG A CA 1
ATOM 808 C C . ARG A 1 105 ? 2.517 -5.382 -16.206 1.00 95.75 105 ARG A C 1
ATOM 810 O O . ARG A 1 105 ? 2.800 -4.983 -17.336 1.00 95.75 105 ARG A O 1
ATOM 817 N N . PHE A 1 106 ? 3.271 -5.160 -15.137 1.00 96.81 106 PHE A N 1
ATOM 818 C CA . PHE A 1 106 ? 4.599 -4.552 -15.178 1.00 96.81 106 PHE A CA 1
ATOM 819 C C . PHE A 1 106 ? 5.677 -5.572 -15.576 1.00 96.81 106 PHE A C 1
ATOM 821 O O . PHE A 1 106 ? 5.495 -6.782 -15.417 1.00 96.81 106 PHE A O 1
ATOM 828 N N . ASP A 1 107 ? 6.817 -5.098 -16.078 1.00 95.00 107 ASP A N 1
ATOM 829 C CA . ASP A 1 107 ? 7.933 -5.974 -16.448 1.00 95.00 107 ASP A CA 1
ATOM 830 C C . ASP A 1 107 ? 8.750 -6.356 -15.192 1.00 95.00 107 ASP A C 1
ATOM 832 O O . ASP A 1 107 ? 9.168 -7.508 -15.027 1.00 95.00 107 ASP A O 1
ATOM 836 N N . ARG A 1 108 ? 8.890 -5.417 -14.246 1.00 93.69 108 ARG A N 1
ATOM 837 C CA . ARG A 1 108 ? 9.443 -5.593 -12.892 1.00 93.69 108 ARG A CA 1
ATOM 838 C C . ARG A 1 108 ? 8.399 -5.262 -11.825 1.00 93.69 108 ARG A C 1
ATOM 840 O O . ARG A 1 108 ? 7.388 -4.630 -12.102 1.00 93.69 108 ARG A O 1
ATOM 847 N N . VAL A 1 109 ? 8.623 -5.702 -10.587 1.00 95.31 109 VAL A N 1
ATOM 848 C CA . VAL A 1 109 ? 7.723 -5.356 -9.476 1.00 95.31 109 VAL A CA 1
ATOM 849 C C . VAL A 1 109 ? 7.825 -3.847 -9.204 1.00 95.31 109 VAL A C 1
ATOM 851 O O . VAL A 1 109 ? 8.927 -3.373 -8.929 1.00 95.31 109 VAL A O 1
ATOM 854 N N . PRO A 1 110 ? 6.724 -3.078 -9.288 1.00 95.94 110 PRO A N 1
ATOM 855 C CA . PRO A 1 110 ? 6.766 -1.637 -9.076 1.00 95.94 110 PRO A CA 1
ATOM 856 C C . PRO A 1 110 ? 6.808 -1.270 -7.585 1.00 95.94 110 PRO A C 1
ATOM 858 O O . PRO A 1 110 ? 6.303 -1.990 -6.721 1.00 95.94 110 PRO A O 1
ATOM 861 N N . HIS A 1 111 ? 7.340 -0.088 -7.281 1.00 94.62 111 HIS A N 1
ATOM 862 C CA . HIS A 1 111 ? 7.234 0.540 -5.968 1.00 94.62 111 HIS A CA 1
ATOM 863 C C . HIS A 1 111 ? 5.837 1.113 -5.770 1.00 94.62 111 HIS A C 1
ATOM 865 O O . HIS A 1 111 ? 5.352 1.875 -6.607 1.00 94.62 111 HIS A O 1
ATOM 871 N N . ILE A 1 112 ? 5.209 0.781 -4.641 1.00 96.62 112 ILE A N 1
ATOM 872 C CA . ILE A 1 112 ? 3.855 1.231 -4.317 1.00 96.62 112 ILE A CA 1
ATOM 873 C C . ILE A 1 112 ? 3.901 2.299 -3.237 1.00 96.62 112 ILE A C 1
ATOM 875 O O . ILE A 1 112 ? 4.343 2.051 -2.116 1.00 96.62 112 ILE A O 1
ATOM 879 N N . GLN A 1 113 ? 3.363 3.470 -3.555 1.00 96.12 113 GLN A N 1
ATOM 880 C CA . GLN A 1 113 ? 3.058 4.508 -2.585 1.00 96.12 113 GLN A CA 1
ATOM 881 C C . GLN A 1 113 ? 1.548 4.588 -2.386 1.00 96.12 113 GLN A C 1
ATOM 883 O O . GLN A 1 113 ? 0.773 4.610 -3.343 1.00 96.12 113 GLN A O 1
ATOM 888 N N . ILE A 1 114 ? 1.127 4.657 -1.126 1.00 95.12 114 ILE A N 1
ATOM 889 C CA . ILE A 1 114 ? -0.278 4.751 -0.734 1.00 95.12 114 ILE A CA 1
ATOM 890 C C . ILE A 1 114 ? -0.486 6.071 -0.004 1.00 95.12 114 ILE A C 1
ATOM 892 O O . ILE A 1 114 ? 0.305 6.459 0.852 1.00 95.12 114 ILE A O 1
ATOM 896 N N . THR A 1 115 ? -1.559 6.774 -0.342 1.00 94.38 115 THR A N 1
ATOM 897 C CA . THR A 1 115 ? -1.936 8.036 0.292 1.00 94.38 115 THR A CA 1
ATOM 898 C C . THR A 1 115 ? -3.393 7.952 0.730 1.00 94.38 115 THR A C 1
ATOM 900 O O . THR A 1 115 ? -4.286 8.008 -0.123 1.00 94.38 115 THR A O 1
ATOM 903 N N . PRO A 1 116 ? -3.667 7.784 2.035 1.00 90.56 116 PRO A N 1
ATOM 904 C CA . PRO A 1 116 ? -5.034 7.743 2.523 1.00 90.56 116 PRO A CA 1
ATOM 905 C C . PRO A 1 116 ? -5.731 9.085 2.296 1.00 90.56 116 PRO A C 1
ATOM 907 O O . PRO A 1 116 ? -5.152 10.154 2.490 1.00 90.56 116 PRO A O 1
ATOM 910 N N . GLU A 1 117 ? -6.993 9.027 1.887 1.00 87.44 117 GLU A N 1
ATOM 911 C CA . GLU A 1 117 ? -7.858 10.198 1.838 1.00 87.44 117 GLU A CA 1
ATOM 912 C C . GLU A 1 117 ? -8.499 10.394 3.215 1.00 87.44 117 GLU A C 1
ATOM 914 O O . GLU A 1 117 ? -8.866 9.434 3.897 1.00 87.44 117 GLU A O 1
ATOM 919 N N . ARG A 1 118 ? -8.623 11.651 3.648 1.00 68.62 118 ARG A N 1
ATOM 920 C CA . ARG A 1 118 ? -9.251 11.965 4.931 1.00 68.62 118 ARG A CA 1
ATOM 921 C C . ARG A 1 118 ? -10.710 11.503 4.912 1.00 68.62 118 ARG A C 1
ATOM 923 O O . ARG A 1 118 ? -11.454 11.841 3.993 1.00 68.62 118 ARG A O 1
ATOM 930 N N . PHE A 1 119 ? -11.121 10.781 5.953 1.00 62.56 119 PHE A N 1
ATOM 931 C CA . PHE A 1 119 ? -12.537 10.538 6.206 1.00 62.56 119 PHE A CA 1
ATOM 932 C C . PHE A 1 119 ? -13.191 11.810 6.722 1.00 62.56 119 PHE A C 1
ATOM 934 O O . PHE A 1 119 ? -12.766 12.368 7.731 1.00 62.56 119 PHE A O 1
ATOM 941 N N . GLY A 1 120 ? -14.235 12.227 6.013 1.00 53.34 120 GLY A N 1
ATOM 942 C CA . GLY A 1 120 ? -15.146 13.279 6.424 1.00 53.34 120 GLY A CA 1
ATOM 943 C C . GLY A 1 120 ? -14.816 14.659 5.859 1.00 53.34 120 GLY A C 1
ATOM 944 O O . GLY A 1 120 ? -13.694 15.156 5.960 1.00 53.34 120 GLY A O 1
ATOM 945 N N . GLY A 1 121 ? -15.832 15.288 5.266 1.00 44.62 121 GLY A N 1
ATOM 946 C CA . GLY A 1 121 ? -15.839 16.731 5.052 1.00 44.62 121 GLY A CA 1
ATOM 947 C C . GLY A 1 121 ? -16.005 17.470 6.387 1.00 44.62 121 GLY A C 1
ATOM 948 O O . GLY A 1 121 ? -16.144 16.838 7.441 1.00 44.62 121 GLY A O 1
ATOM 949 N N . PRO A 1 122 ? -16.010 18.812 6.379 1.00 43.09 122 PRO A N 1
ATOM 950 C CA . PRO A 1 122 ? -16.319 19.586 7.576 1.00 43.09 122 PRO A CA 1
ATOM 951 C C . PRO A 1 122 ? -17.654 19.108 8.176 1.00 43.09 122 PRO A C 1
ATOM 953 O O . PRO A 1 122 ? -18.682 19.155 7.508 1.00 43.09 122 PRO A O 1
ATOM 956 N N . GLY A 1 123 ? -17.636 18.613 9.417 1.00 52.56 123 GLY A N 1
ATOM 957 C CA . GLY A 1 123 ? -18.847 18.240 10.162 1.00 52.56 123 GLY A CA 1
ATOM 958 C C . GLY A 1 123 ? -19.314 16.780 10.067 1.00 52.56 123 GLY A C 1
ATOM 959 O O . GLY A 1 123 ? -20.276 16.428 10.744 1.00 52.56 123 GLY A O 1
ATOM 960 N N . THR A 1 124 ? -18.651 15.900 9.311 1.00 53.22 124 THR A N 1
ATOM 961 C CA . THR A 1 124 ? -19.045 14.479 9.243 1.00 53.22 124 THR A CA 1
ATOM 962 C C . THR A 1 124 ? -18.118 13.601 10.085 1.00 53.22 124 THR A C 1
ATOM 964 O O . THR A 1 124 ? -17.080 13.157 9.602 1.00 53.22 124 THR A O 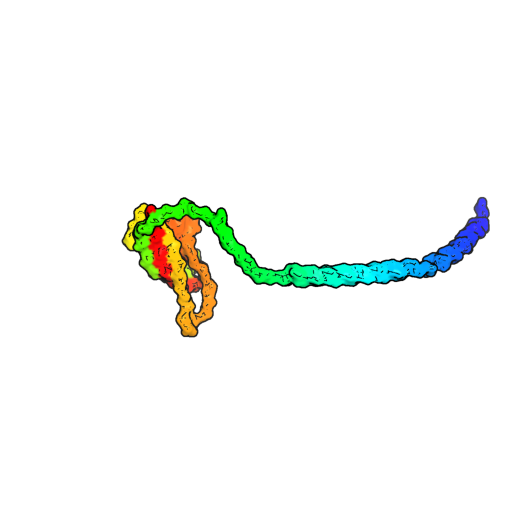1
ATOM 967 N N . GLY A 1 125 ? -18.529 13.329 11.327 1.00 56.16 125 GLY A N 1
ATOM 968 C CA . GLY A 1 125 ? -17.994 12.252 12.171 1.00 56.16 125 GLY A CA 1
ATOM 969 C C . GLY A 1 125 ? -16.665 12.543 12.875 1.00 56.16 125 GLY A C 1
ATOM 970 O O . GLY A 1 125 ? -15.807 13.271 12.383 1.00 56.16 125 GLY A O 1
ATOM 971 N N . LYS A 1 126 ? -16.495 11.960 14.069 1.00 61.97 126 LYS A N 1
ATOM 972 C CA . LYS A 1 126 ? -15.212 11.965 14.783 1.00 61.97 126 LYS A CA 1
ATOM 973 C C . LYS A 1 126 ? -14.173 11.247 13.922 1.00 61.97 126 LYS A C 1
ATOM 975 O O . LYS A 1 126 ? -14.460 10.189 13.372 1.00 61.97 126 LYS A O 1
ATOM 980 N N . PHE A 1 127 ? -1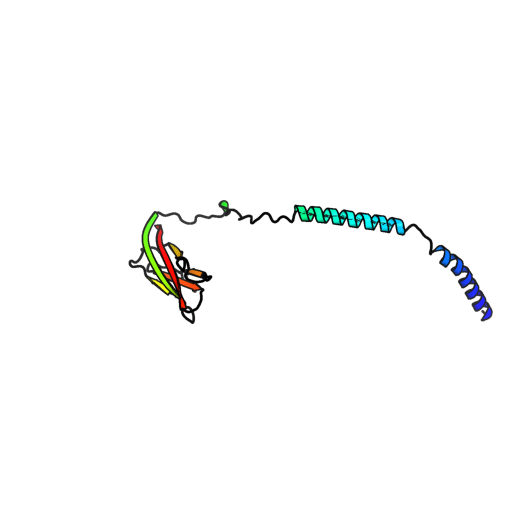2.976 11.821 13.823 1.00 67.12 127 PHE A N 1
ATOM 981 C CA . PHE A 1 127 ? -11.834 11.131 13.235 1.00 67.12 127 PHE A CA 1
ATOM 982 C C . PHE A 1 127 ? -11.612 9.815 13.980 1.00 67.12 127 PHE A C 1
ATOM 984 O O . PHE A 1 127 ? -11.486 9.807 15.205 1.00 67.12 127 PHE A O 1
ATOM 991 N N . GLU A 1 128 ? -11.563 8.719 13.238 1.00 71.38 128 GLU A N 1
ATOM 992 C CA . GLU A 1 128 ? -11.203 7.425 13.787 1.00 71.38 128 GLU A CA 1
ATOM 993 C C . GLU A 1 128 ? -9.787 7.070 13.380 1.00 71.38 128 GLU A C 1
ATOM 995 O O . GLU A 1 128 ? -9.416 7.164 12.210 1.00 71.38 128 GLU A O 1
ATOM 1000 N N . ASN A 1 129 ? -9.005 6.630 14.360 1.00 81.81 129 ASN A N 1
ATOM 1001 C CA . ASN A 1 129 ? -7.676 6.110 14.103 1.00 81.81 129 ASN A CA 1
ATOM 1002 C C . ASN A 1 129 ? -7.787 4.856 13.232 1.00 81.81 129 ASN A C 1
ATOM 1004 O O . ASN A 1 129 ? -8.507 3.911 13.561 1.00 81.81 129 ASN A O 1
ATOM 1008 N N . PHE A 1 130 ? -7.037 4.838 12.136 1.00 86.31 130 PHE A N 1
ATOM 1009 C CA . PHE A 1 130 ? -6.928 3.683 11.262 1.00 86.31 130 PHE A CA 1
ATOM 1010 C C . PHE A 1 130 ? -5.477 3.466 10.849 1.00 86.31 130 PHE A C 1
ATOM 1012 O O . PHE A 1 130 ? -4.667 4.391 10.849 1.00 86.31 130 PHE A O 1
ATOM 1019 N N . TRP A 1 131 ? -5.170 2.231 10.465 1.00 88.94 131 TRP A N 1
ATOM 1020 C CA . TRP A 1 131 ? -3.921 1.879 9.804 1.00 88.94 131 TRP A CA 1
ATOM 1021 C C . TRP A 1 131 ? -4.245 1.377 8.409 1.00 88.94 131 TRP A C 1
ATOM 1023 O O . TRP A 1 131 ? -5.189 0.605 8.228 1.00 88.94 131 TRP A O 1
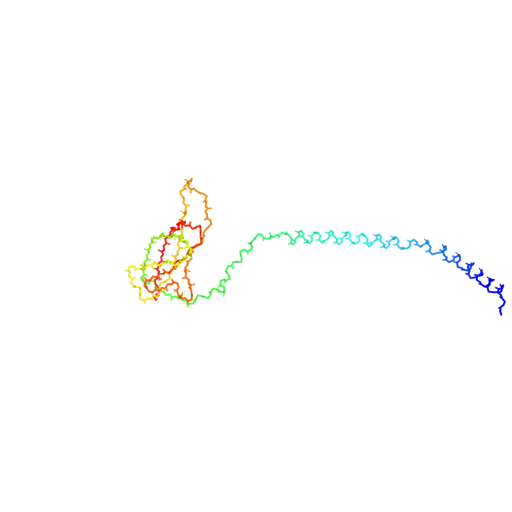ATOM 1033 N N . LEU A 1 132 ? -3.449 1.804 7.439 1.00 91.19 132 LEU A N 1
ATOM 1034 C CA . LEU A 1 132 ? -3.499 1.346 6.061 1.00 91.19 132 LEU A CA 1
ATOM 1035 C C . LEU A 1 132 ? -2.085 0.933 5.675 1.00 91.19 132 LEU A C 1
ATOM 1037 O O . LEU A 1 132 ? -1.158 1.725 5.828 1.00 91.19 132 LEU A O 1
ATOM 1041 N N . TYR A 1 133 ? -1.912 -0.307 5.238 1.00 91.25 133 TYR A N 1
ATOM 1042 C CA . TYR A 1 133 ? -0.585 -0.877 5.045 1.00 91.25 133 TYR A CA 1
ATOM 1043 C C . TYR A 1 133 ? -0.580 -1.905 3.920 1.00 91.25 133 TYR A C 1
ATOM 1045 O O . TYR A 1 133 ? -1.588 -2.552 3.637 1.00 91.25 133 TYR A O 1
ATOM 1053 N N . LEU A 1 134 ? 0.580 -2.064 3.290 1.00 93.94 134 LEU A N 1
ATOM 1054 C CA . LEU A 1 134 ? 0.832 -3.158 2.364 1.00 93.94 134 LEU A CA 1
ATOM 1055 C C . LEU A 1 134 ? 0.886 -4.472 3.152 1.00 93.94 134 LEU A C 1
ATOM 1057 O O . LEU A 1 134 ? 1.645 -4.598 4.113 1.00 93.94 134 LEU A O 1
ATOM 1061 N N . TYR A 1 135 ? 0.038 -5.429 2.783 1.00 90.69 135 TYR A N 1
ATOM 1062 C CA . TYR A 1 135 ? -0.132 -6.678 3.522 1.00 90.69 135 TYR A CA 1
ATOM 1063 C C . TYR A 1 135 ? 0.859 -7.739 3.037 1.00 90.69 135 TYR A C 1
ATOM 1065 O O . TYR A 1 135 ? 0.931 -8.021 1.841 1.00 90.69 135 TYR A O 1
ATOM 1073 N N . ASN A 1 136 ? 1.594 -8.340 3.972 1.00 87.25 136 ASN A N 1
ATOM 1074 C CA . ASN A 1 136 ? 2.564 -9.405 3.733 1.00 87.25 136 ASN A CA 1
ATOM 1075 C C . ASN A 1 136 ? 2.363 -10.505 4.790 1.00 87.25 136 ASN A C 1
ATOM 1077 O O . ASN A 1 136 ? 2.486 -10.240 5.984 1.00 87.25 136 ASN A O 1
ATOM 1081 N N . ASP A 1 137 ? 2.054 -11.723 4.346 1.00 83.69 137 ASP A N 1
ATOM 1082 C CA . ASP A 1 137 ? 1.859 -12.932 5.162 1.00 83.69 137 ASP A CA 1
ATOM 1083 C C . ASP A 1 137 ? 3.006 -13.952 5.005 1.00 83.69 137 ASP A C 1
ATOM 1085 O O . ASP A 1 137 ? 2.828 -15.151 5.210 1.00 83.69 137 ASP A O 1
ATOM 1089 N N . GLY A 1 138 ? 4.193 -13.479 4.624 1.00 86.19 138 GLY A N 1
ATOM 1090 C CA . GLY A 1 138 ? 5.335 -14.295 4.203 1.00 86.19 138 GLY A CA 1
ATOM 1091 C C . GLY A 1 138 ? 5.604 -14.238 2.695 1.00 86.19 138 GLY A C 1
ATOM 1092 O O . GLY A 1 138 ? 6.530 -14.890 2.214 1.00 86.19 138 GLY A O 1
ATOM 1093 N N . ARG A 1 139 ? 4.826 -13.451 1.940 1.00 85.62 139 ARG A N 1
ATOM 1094 C CA . ARG A 1 139 ? 5.000 -13.196 0.501 1.00 85.62 139 ARG A CA 1
ATOM 1095 C C . ARG A 1 139 ? 5.137 -11.696 0.227 1.00 85.62 139 ARG A C 1
ATOM 1097 O O . ARG A 1 139 ? 4.513 -10.904 0.933 1.00 85.62 139 ARG A O 1
ATOM 1104 N N . PRO A 1 140 ? 5.891 -11.278 -0.810 1.00 91.31 140 PRO A N 1
ATOM 1105 C CA . PRO A 1 140 ? 5.937 -9.879 -1.218 1.00 91.31 140 PRO A CA 1
ATOM 1106 C C . PRO A 1 140 ? 4.530 -9.284 -1.338 1.00 91.31 140 PRO A C 1
ATOM 1108 O O . PRO A 1 140 ? 3.629 -9.877 -1.928 1.00 91.31 140 PRO A O 1
ATOM 1111 N N . CYS A 1 141 ? 4.341 -8.107 -0.747 1.00 93.88 141 CYS A N 1
ATOM 1112 C CA . CYS A 1 141 ? 3.052 -7.421 -0.750 1.00 93.88 141 CYS A CA 1
ATOM 1113 C C . CYS A 1 141 ? 2.650 -6.890 -2.133 1.00 93.88 141 CYS A C 1
ATOM 1115 O O . CYS A 1 141 ? 1.492 -6.533 -2.322 1.00 93.88 141 CYS A O 1
ATOM 1117 N N . ALA A 1 142 ? 3.585 -6.841 -3.082 1.00 95.81 142 ALA A N 1
ATOM 1118 C CA . ALA A 1 142 ? 3.372 -6.452 -4.464 1.00 95.81 142 ALA A CA 1
ATOM 1119 C C . ALA A 1 142 ? 4.106 -7.416 -5.401 1.00 95.81 142 ALA A C 1
ATOM 1121 O O . ALA A 1 142 ? 5.156 -7.963 -5.058 1.00 95.81 142 ALA A O 1
ATOM 1122 N N . ASP A 1 143 ? 3.542 -7.594 -6.586 1.00 96.12 143 ASP A N 1
ATOM 1123 C CA . ASP A 1 143 ? 4.109 -8.326 -7.711 1.00 96.12 143 ASP A CA 1
ATOM 1124 C C . ASP A 1 143 ? 3.835 -7.538 -9.007 1.00 96.12 143 ASP A C 1
ATOM 1126 O O . ASP A 1 143 ? 3.354 -6.406 -8.968 1.00 96.12 143 ASP A O 1
ATOM 1130 N N . GLN A 1 144 ? 4.161 -8.102 -10.169 1.00 97.00 144 GLN A N 1
ATOM 1131 C CA . GLN A 1 144 ? 3.965 -7.434 -11.458 1.00 97.00 144 GLN A CA 1
ATOM 1132 C C . GLN A 1 144 ? 2.492 -7.189 -11.828 1.00 97.00 144 GLN A C 1
ATOM 1134 O O . GLN A 1 144 ? 2.219 -6.439 -12.763 1.00 97.00 144 GLN A O 1
ATOM 1139 N N . GLU A 1 145 ? 1.543 -7.835 -11.154 1.00 97.50 145 GLU A N 1
ATOM 1140 C CA . GLU A 1 145 ? 0.119 -7.826 -11.504 1.00 97.50 145 GLU A CA 1
ATOM 1141 C C . GLU A 1 145 ? -0.744 -7.102 -10.468 1.00 97.50 145 GLU A C 1
ATOM 1143 O O . GLU A 1 145 ? -1.915 -6.816 -10.727 1.00 97.50 145 GLU A O 1
ATOM 1148 N N . GLY A 1 146 ? -0.205 -6.797 -9.290 1.00 97.25 146 GLY A N 1
ATOM 1149 C CA . GLY A 1 146 ? -0.936 -6.062 -8.274 1.00 97.25 146 GLY A CA 1
ATOM 1150 C C . GLY A 1 146 ? -0.229 -5.983 -6.933 1.00 97.25 146 GLY A C 1
ATOM 1151 O O . GLY A 1 146 ? 0.928 -6.362 -6.769 1.00 97.25 146 GLY A O 1
ATOM 1152 N N . PHE A 1 147 ? -0.971 -5.504 -5.941 1.00 96.81 147 PHE A N 1
ATOM 1153 C CA . PHE A 1 147 ? -0.517 -5.434 -4.560 1.00 96.81 147 PHE A CA 1
ATOM 1154 C C . PHE A 1 147 ? -1.640 -5.756 -3.577 1.00 96.81 147 PHE A C 1
ATOM 1156 O O . PHE A 1 147 ? -2.827 -5.582 -3.857 1.00 96.81 147 PHE A O 1
ATOM 1163 N N . ASN A 1 148 ? -1.253 -6.239 -2.405 1.00 95.44 148 ASN A N 1
ATOM 1164 C CA . ASN A 1 148 ? -2.140 -6.605 -1.318 1.00 95.44 148 ASN A CA 1
ATOM 1165 C C . ASN A 1 148 ? -2.141 -5.499 -0.269 1.00 95.44 148 ASN A C 1
ATOM 1167 O O . ASN A 1 148 ? -1.092 -5.021 0.164 1.00 95.44 148 ASN A O 1
ATOM 1171 N N . ILE A 1 149 ? -3.332 -5.121 0.176 1.00 93.81 149 ILE A N 1
ATOM 1172 C CA . ILE A 1 149 ? -3.533 -4.101 1.193 1.00 93.81 149 ILE A CA 1
ATOM 1173 C C . ILE A 1 149 ? -4.306 -4.665 2.379 1.00 93.81 149 ILE A C 1
ATOM 1175 O O . ILE A 1 149 ? -5.237 -5.464 2.230 1.00 93.81 149 ILE A O 1
ATOM 1179 N N . GLY A 1 150 ? -3.896 -4.234 3.564 1.00 90.69 150 GLY A N 1
ATOM 1180 C CA . GLY A 1 150 ? -4.571 -4.475 4.825 1.00 90.69 150 GLY A CA 1
ATOM 1181 C C . GLY A 1 150 ? -5.004 -3.156 5.451 1.00 90.69 150 GLY A C 1
ATOM 1182 O O . GLY A 1 150 ? -4.403 -2.102 5.223 1.00 90.69 150 GLY A O 1
ATOM 1183 N N . ASN A 1 151 ? -6.059 -3.218 6.260 1.00 89.62 151 ASN A N 1
ATOM 1184 C CA . ASN A 1 151 ? -6.461 -2.103 7.100 1.00 89.62 151 ASN A CA 1
ATOM 1185 C C . ASN A 1 151 ? -6.768 -2.553 8.532 1.00 89.62 151 ASN A C 1
ATOM 1187 O O . ASN A 1 151 ? -7.250 -3.658 8.787 1.00 89.62 151 ASN A O 1
ATOM 1191 N N . TYR A 1 152 ? -6.484 -1.671 9.484 1.00 88.00 152 TYR A N 1
ATOM 1192 C CA . TYR A 1 152 ? -6.899 -1.820 10.874 1.00 88.00 152 TYR A CA 1
ATOM 1193 C C . TYR A 1 152 ? -7.798 -0.640 11.241 1.00 88.00 152 TYR A C 1
ATOM 1195 O O . TYR A 1 152 ? -7.345 0.500 11.263 1.00 88.00 152 TYR A O 1
ATOM 1203 N N . THR A 1 153 ? -9.084 -0.912 11.456 1.00 87.19 153 THR A N 1
ATOM 1204 C CA . THR A 1 153 ? -10.145 0.066 11.765 1.00 87.19 153 THR A CA 1
ATOM 1205 C C . THR A 1 153 ? -1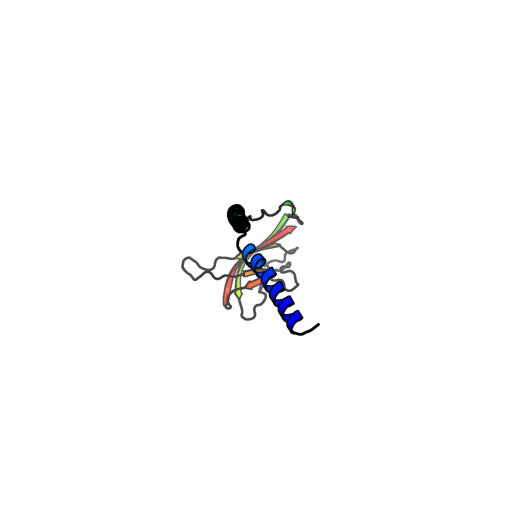1.371 -0.670 12.347 1.00 87.19 153 THR A C 1
ATOM 1207 O O . THR A 1 153 ? -11.308 -1.881 12.593 1.00 87.19 153 THR A O 1
ATOM 1210 N N . GLY A 1 154 ? -12.496 0.007 12.586 1.00 85.12 154 GLY A N 1
ATOM 1211 C CA . GLY A 1 154 ? -13.764 -0.627 12.969 1.00 85.12 154 GLY A CA 1
ATOM 1212 C C . GLY A 1 154 ? -14.275 -1.608 11.902 1.00 85.12 154 GLY A C 1
ATOM 1213 O O . GLY A 1 154 ? -14.056 -1.418 10.708 1.00 85.12 154 GLY A O 1
ATOM 1214 N N . VAL A 1 155 ? -14.936 -2.705 12.296 1.00 88.69 155 VAL A N 1
ATOM 1215 C CA . VAL A 1 155 ? -15.607 -3.581 11.308 1.00 88.69 155 VAL A CA 1
ATOM 1216 C C . VAL A 1 155 ? -16.702 -2.774 10.607 1.00 88.69 155 VAL A C 1
ATOM 1218 O O . VAL A 1 155 ? -17.462 -2.081 11.270 1.00 88.69 155 VAL A O 1
ATOM 1221 N N . GLY A 1 156 ? -16.788 -2.869 9.279 1.00 85.31 156 GLY A N 1
ATOM 1222 C CA . GLY A 1 156 ? -17.720 -2.085 8.461 1.00 85.31 156 GLY A CA 1
ATOM 1223 C C . GLY A 1 156 ? -17.179 -0.717 8.042 1.00 85.31 156 GLY A C 1
ATOM 1224 O O . GLY A 1 156 ? -17.774 -0.068 7.184 1.00 85.31 156 GLY A O 1
ATOM 1225 N N . HIS A 1 157 ? -16.028 -0.297 8.572 1.00 85.12 157 HIS A N 1
ATOM 1226 C CA . HIS A 1 157 ? -15.430 0.982 8.215 1.00 85.12 157 HIS A CA 1
ATOM 1227 C C . HIS A 1 157 ? -14.672 0.837 6.907 1.00 85.12 157 HIS A C 1
ATOM 1229 O O . HIS A 1 157 ? -13.928 -0.123 6.686 1.00 85.12 157 HIS A O 1
ATOM 1235 N N . THR A 1 158 ? -14.901 1.796 6.020 1.00 87.19 158 THR A N 1
ATOM 1236 C CA . THR A 1 158 ? -14.203 1.888 4.742 1.00 87.19 158 THR A CA 1
ATOM 1237 C C . THR A 1 158 ? -13.009 2.801 4.910 1.00 87.19 158 THR A C 1
ATOM 1239 O O . THR A 1 158 ? -13.091 3.753 5.669 1.00 87.19 158 THR A O 1
ATOM 1242 N N . VAL A 1 159 ? -11.910 2.507 4.220 1.00 88.38 159 VAL A N 1
ATOM 1243 C CA . VAL A 1 159 ? -10.775 3.410 4.043 1.00 88.38 159 VAL A CA 1
ATOM 1244 C C . VAL A 1 159 ? -10.627 3.694 2.555 1.00 88.38 159 VAL A C 1
ATOM 1246 O O . VAL A 1 159 ? -10.480 2.760 1.771 1.00 88.38 159 VAL A O 1
ATOM 1249 N N . VAL A 1 160 ? -10.682 4.963 2.159 1.00 91.19 160 VAL A N 1
ATOM 1250 C CA . VAL A 1 160 ? -10.432 5.408 0.788 1.00 91.19 160 VAL A CA 1
ATOM 1251 C C . VAL A 1 160 ? -9.015 5.950 0.691 1.00 91.19 160 VAL A C 1
ATOM 1253 O O . VAL A 1 160 ? -8.542 6.638 1.592 1.00 91.19 160 VAL A O 1
ATOM 1256 N N . PHE A 1 161 ? -8.327 5.635 -0.396 1.00 93.50 161 PHE A N 1
ATOM 1257 C CA . PHE A 1 161 ? -6.955 6.061 -0.622 1.00 93.50 161 PHE A CA 1
ATOM 1258 C C . PHE A 1 161 ? -6.656 6.179 -2.111 1.00 93.50 161 PHE A C 1
ATOM 1260 O O . PHE A 1 161 ? -7.294 5.541 -2.955 1.00 93.50 161 PHE A O 1
ATOM 1267 N N . ARG A 1 162 ? -5.640 6.979 -2.420 1.00 96.62 162 ARG A N 1
ATOM 1268 C CA . ARG A 1 162 ? -4.965 6.972 -3.715 1.00 96.62 162 ARG A CA 1
ATOM 1269 C C . ARG A 1 162 ? -3.718 6.112 -3.629 1.00 96.62 162 ARG A C 1
ATOM 1271 O O . ARG A 1 162 ? -3.119 5.983 -2.561 1.00 96.62 162 ARG A O 1
ATOM 1278 N N . TRP A 1 163 ? -3.332 5.533 -4.750 1.00 97.44 163 TRP A N 1
ATOM 1279 C CA . TRP A 1 163 ? -2.109 4.759 -4.867 1.00 97.44 163 TRP A CA 1
ATOM 1280 C C . TRP A 1 163 ? -1.377 5.112 -6.158 1.00 97.44 163 TRP A C 1
ATOM 1282 O O . TRP A 1 163 ? -1.993 5.529 -7.142 1.00 97.44 163 TRP A O 1
ATOM 1292 N N . LEU A 1 164 ? -0.060 4.946 -6.118 1.00 97.50 164 LEU A N 1
ATOM 1293 C CA . LEU A 1 164 ? 0.863 5.144 -7.224 1.00 97.50 164 LEU A CA 1
ATOM 1294 C C . LEU A 1 164 ? 1.814 3.946 -7.261 1.00 97.50 164 LEU A C 1
ATOM 1296 O O . LEU A 1 164 ? 2.445 3.638 -6.252 1.00 97.50 164 LEU A O 1
ATOM 1300 N N . ALA A 1 165 ? 1.897 3.289 -8.410 1.00 97.31 165 ALA A N 1
ATOM 1301 C CA . ALA A 1 165 ? 2.822 2.214 -8.716 1.00 97.31 165 ALA A CA 1
ATOM 1302 C C . ALA A 1 165 ? 3.853 2.726 -9.725 1.00 97.31 165 ALA A C 1
ATOM 1304 O O . ALA A 1 165 ? 3.479 3.166 -10.813 1.00 97.31 165 ALA A O 1
ATOM 1305 N N . VAL A 1 166 ? 5.134 2.692 -9.358 1.00 95.81 166 VAL A N 1
ATOM 1306 C CA . VAL A 1 166 ? 6.243 3.179 -10.188 1.00 95.81 166 VAL A CA 1
ATOM 1307 C C . VAL A 1 166 ? 7.245 2.060 -10.399 1.00 95.81 166 VAL A C 1
ATOM 1309 O O . VAL A 1 166 ? 7.851 1.569 -9.451 1.00 95.81 166 VAL A O 1
ATOM 1312 N N . GLU A 1 167 ? 7.441 1.668 -11.646 1.00 94.31 167 GLU A N 1
ATOM 1313 C CA . GLU A 1 167 ? 8.514 0.756 -12.017 1.00 94.31 167 GLU A CA 1
ATOM 1314 C C . GLU A 1 167 ? 9.845 1.505 -12.087 1.00 94.31 167 GLU A C 1
ATOM 1316 O O . GLU A 1 167 ? 9.923 2.580 -12.687 1.00 94.31 167 GLU A O 1
ATOM 1321 N N . ILE A 1 168 ? 10.889 0.933 -11.491 1.00 89.44 168 ILE A N 1
ATOM 1322 C CA . ILE A 1 168 ? 12.257 1.447 -11.574 1.00 89.44 168 ILE A CA 1
ATOM 1323 C C . ILE A 1 168 ? 13.068 0.496 -12.465 1.00 89.44 168 ILE A C 1
ATOM 1325 O O . ILE A 1 168 ? 13.103 -0.716 -12.227 1.00 89.44 168 ILE A O 1
ATOM 1329 N N . VAL A 1 169 ? 13.668 1.038 -13.532 1.00 83.25 169 VAL A N 1
ATOM 1330 C CA . VAL A 1 169 ? 14.410 0.286 -14.562 1.00 83.25 169 VAL A CA 1
ATOM 1331 C C . VAL A 1 169 ? 15.902 0.563 -14.562 1.00 83.25 169 VAL A C 1
ATOM 1333 O O . VAL A 1 169 ? 16.297 1.747 -14.420 1.00 83.25 169 VAL A O 1
#

Secondary structure (DSSP, 8-state):
--HHHHHHHHHHHHHHHHHHHHTSS--THHHHHHHHHHHHHHHHHHHHHHHHHHH-S--S-------GGG--------EEEEEEEEEEEEPPTT---EEEEPSS--SSPPEEEEEEPPS-STTS------EEEE--SSS-SEETTEEEEEEES-TT-EEEEEEEEEEE-

Sequence (169 aa):
MNMNERLDAIERHLQALDPKLWGATDTPATSGQVKDLERRVEELTARLETVTAQTGRPSGDMLYPMDHSRVGVSEYGRVGRVEAGRAAVTRRKGGGLTRIAFKQRFDRVPHIQITPERFGGPGTGKFENFWLYLYNDGRPCADQEGFNIGNYTGVGHTVVFRWLAVEIV

Foldseek 3Di:
DDPVVVVVVVVVVVVVCVVVVVVPPDDPVVVVVVVVVVVVVVVVVVVVVVVCVVVVPPPPDPPVPPPPVPPPPPDDFDWDDKDKDKDKDAAAVVWDKDKDWDPDFDPWWWDKDKFWDFPDDPPPDDGWDKDKDQDDPPDPQTTRTTGIIGMDTDHGDMIMIMMMTTDGD